Protein AF-A0A329VIH8-F1 (afdb_monomer_lite)

Foldseek 3Di:
DQLCVLVVLCVVLVHAQLRLQVQLPHDNVCRNVVSVCSNVVVDPDDPSSVVSSDVVSDQWDWDQDDPVRDIAIHGHDPVVSCVQCPPPPDDDSDDDDLVVQVVVVCVVPVVDDPPCSVCPVVVVVLLVCQLVQHDLVVNCRNSVPPDSVVSCVNNVNHDDCPVVCCCVPPCRNDPDDD

Radius of gyration: 20.54 Å; chains: 1; bounding box: 56×33×58 Å

Secondary structure (DSSP, 8-state):
-HHHHHHHHHHHTT--HHHHHHHTT--HHHHHHHHHHHHHTSSPPPHHHHHHHHHHH-SEEEE---TTS--EEEE--HHHHHHHHTT--SS-S----HHHHHHHHHHH-TTPPTTGGGTHHHHHHHHHHHHTT--HHHHHHHHT-SSHHHHHTTGGGSPP-TTHHHHSSTTTT-S---

Organism: NCBI:txid2029685

InterPro domains:
  IPR001387 Cro/C1-type, helix-turn-helix domain [PF01381] (6-58)
  IPR001387 Cro/C1-type, helix-turn-helix domain [PS50943] (6-64)
  IPR001387 Cro/C1-type, helix-turn-helix domain [SM00530] (5-64)
  IPR001387 Cro/C1-type, helix-turn-helix domain [cd00093] (4-64)
  IPR002104 Integrase, catalytic domain [PF00589] (118-158)
  IPR002104 Integrase, catalytic domain [PS51898] (1-167)
  IPR010982 Lambda repressor-like, DNA-binding domain superfamily [G3DSA:1.10.260.40] (1-96)
  IPR010982 Lambda repressor-like, DNA-binding domain superfamily [SSF47413] (2-65)
  IPR011010 DNA breaking-rejoining enzyme, catalytic core [SSF56349] (58-166)
  IPR013762 Integrase-like, catalytic domain superfamily [G3DSA:1.10.443.10] (100-160)

Structure (mmCIF, N/CA/C/O backbone):
data_AF-A0A329VIH8-F1
#
_entry.id   AF-A0A329VIH8-F1
#
loop_
_atom_site.group_PDB
_atom_site.id
_atom_site.type_symbol
_atom_site.label_atom_id
_atom_site.label_alt_id
_atom_site.label_comp_id
_atom_site.label_asym_id
_atom_site.label_entity_id
_atom_site.label_seq_id
_atom_site.pdbx_PDB_ins_code
_atom_site.Cartn_x
_atom_site.Cartn_y
_atom_site.Cartn_z
_atom_site.occupancy
_atom_site.B_iso_or_equiv
_atom_site.auth_seq_id
_atom_site.auth_comp_id
_atom_site.auth_asym_id
_atom_site.auth_atom_id
_atom_site.pdbx_PDB_model_num
ATOM 1 N N . MET A 1 1 ? -12.190 -1.560 -9.449 1.00 57.78 1 MET A N 1
ATOM 2 C CA . MET A 1 1 ? -12.630 -0.145 -9.475 1.00 57.78 1 MET A CA 1
ATOM 3 C C . MET A 1 1 ? -12.994 0.339 -8.067 1.00 57.78 1 MET A C 1
ATOM 5 O O . MET A 1 1 ? -13.348 -0.486 -7.225 1.00 57.78 1 MET A O 1
ATOM 9 N N . ILE A 1 2 ? -12.850 1.643 -7.789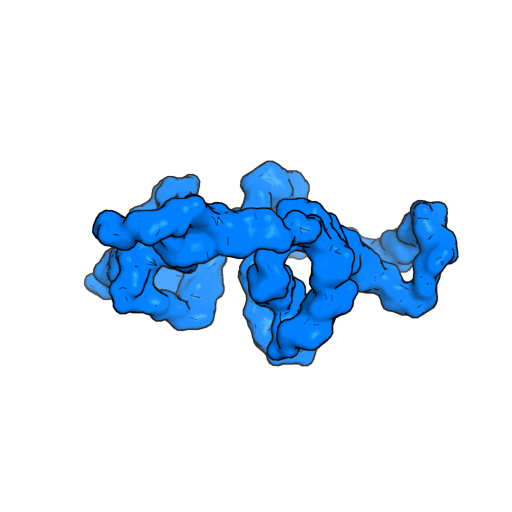 1.00 63.16 2 ILE A N 1
ATOM 10 C CA . ILE A 1 2 ? -12.979 2.245 -6.443 1.00 63.16 2 ILE A CA 1
ATOM 11 C C . ILE A 1 2 ? -14.398 2.100 -5.857 1.00 63.16 2 ILE A C 1
ATOM 13 O O . ILE A 1 2 ? -14.550 1.807 -4.674 1.00 63.16 2 ILE A O 1
ATOM 17 N N . ASN A 1 3 ? -15.416 2.177 -6.716 1.00 77.00 3 ASN A N 1
ATOM 18 C CA . ASN A 1 3 ? -16.840 2.010 -6.415 1.00 77.00 3 ASN A CA 1
ATOM 19 C C . ASN A 1 3 ? -17.168 0.611 -5.850 1.00 77.00 3 ASN A C 1
ATOM 21 O O . ASN A 1 3 ? -17.727 0.496 -4.758 1.00 77.00 3 ASN A O 1
ATOM 25 N N . LYS A 1 4 ? -16.704 -0.464 -6.511 1.00 73.75 4 LYS A N 1
ATOM 26 C CA . LYS A 1 4 ? -16.877 -1.853 -6.033 1.00 73.75 4 LYS A CA 1
ATOM 27 C C . LYS A 1 4 ? -16.225 -2.070 -4.659 1.00 73.75 4 LYS A C 1
ATOM 29 O O . LYS A 1 4 ? -16.777 -2.759 -3.805 1.00 73.75 4 LYS A O 1
ATOM 34 N N . ARG A 1 5 ? -15.059 -1.450 -4.425 1.00 74.50 5 ARG A N 1
ATOM 35 C CA . ARG A 1 5 ? -14.312 -1.550 -3.156 1.00 74.50 5 ARG A CA 1
ATOM 36 C C . ARG A 1 5 ? -14.983 -0.776 -2.020 1.00 74.50 5 ARG A C 1
ATOM 38 O O . ARG A 1 5 ? -14.977 -1.265 -0.891 1.00 74.50 5 ARG A O 1
ATOM 45 N N . LEU A 1 6 ? -15.559 0.395 -2.305 1.00 80.25 6 LEU A N 1
ATOM 46 C CA . LEU A 1 6 ? -16.306 1.194 -1.330 1.00 80.25 6 LEU A CA 1
ATOM 47 C C . LEU A 1 6 ? -17.554 0.442 -0.853 1.00 80.25 6 LEU A C 1
ATOM 49 O O . LEU A 1 6 ? -17.709 0.246 0.352 1.00 80.25 6 LEU A O 1
ATOM 53 N N . LYS A 1 7 ? -18.350 -0.084 -1.794 1.00 84.06 7 LYS A N 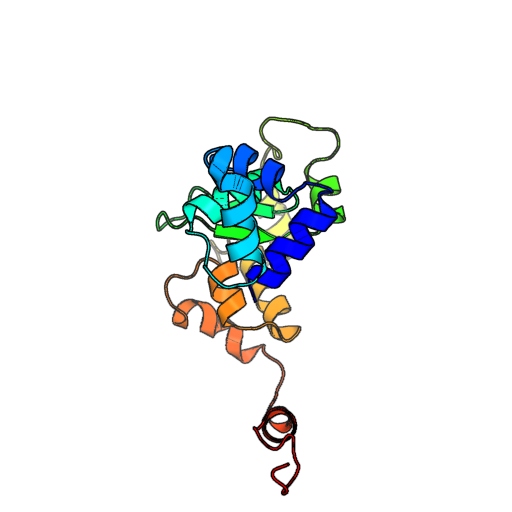1
ATOM 54 C CA . LYS A 1 7 ? -19.546 -0.886 -1.499 1.00 84.06 7 LYS A CA 1
ATOM 55 C C . LYS A 1 7 ? -19.221 -2.118 -0.661 1.00 84.06 7 LYS A C 1
ATOM 57 O O . LYS A 1 7 ? -19.836 -2.345 0.377 1.00 84.06 7 LYS A O 1
ATOM 62 N N . ALA A 1 8 ? -18.197 -2.874 -1.058 1.00 76.62 8 ALA A N 1
ATOM 63 C CA . ALA A 1 8 ? -17.757 -4.048 -0.309 1.00 76.62 8 ALA A CA 1
ATOM 64 C C . ALA A 1 8 ? -17.271 -3.701 1.110 1.00 76.62 8 ALA A C 1
ATOM 66 O O . ALA A 1 8 ? -17.528 -4.453 2.044 1.00 76.62 8 ALA A O 1
ATOM 67 N N . ALA A 1 9 ? -16.567 -2.577 1.289 1.00 74.88 9 ALA A N 1
ATOM 68 C CA . ALA A 1 9 ? -16.104 -2.136 2.605 1.00 74.88 9 ALA A CA 1
ATOM 69 C C . ALA A 1 9 ? -17.262 -1.695 3.511 1.00 74.88 9 ALA A C 1
ATOM 71 O O . ALA A 1 9 ? -17.280 -2.054 4.684 1.00 74.88 9 ALA A O 1
ATOM 72 N N . ARG A 1 10 ? -18.252 -0.979 2.964 1.00 88.19 10 ARG A N 1
ATOM 73 C CA . ARG A 1 10 ? -19.455 -0.582 3.703 1.00 88.19 10 ARG A CA 1
ATOM 74 C C . ARG A 1 10 ? -20.277 -1.783 4.161 1.00 88.19 10 ARG A C 1
ATOM 76 O O . ARG A 1 10 ? -20.663 -1.839 5.326 1.00 88.19 10 ARG A O 1
ATOM 83 N N . LEU A 1 11 ? -20.524 -2.733 3.258 1.00 84.31 11 LEU A N 1
ATOM 84 C CA . LEU A 1 11 ? -21.266 -3.951 3.582 1.00 84.31 11 LEU A CA 1
ATOM 85 C C . LEU A 1 11 ? -20.543 -4.775 4.658 1.00 84.31 11 LEU A C 1
ATOM 87 O O . LEU A 1 11 ? -21.184 -5.222 5.600 1.00 84.31 11 LEU A O 1
ATOM 91 N N . ARG A 1 12 ? -19.209 -4.890 4.590 1.00 76.62 12 ARG A N 1
ATOM 92 C CA . ARG A 1 12 ? -18.404 -5.557 5.632 1.00 76.62 12 ARG A CA 1
ATOM 93 C C . ARG A 1 12 ? -18.449 -4.855 6.988 1.00 76.62 12 ARG A C 1
ATOM 95 O O . ARG A 1 12 ? -18.470 -5.527 8.010 1.00 76.62 12 ARG A O 1
ATOM 102 N N . ALA A 1 13 ? -18.494 -3.525 7.005 1.00 74.94 13 ALA A N 1
ATOM 103 C CA . ALA A 1 13 ? -18.654 -2.756 8.239 1.00 74.94 13 ALA A CA 1
ATOM 104 C C . ALA A 1 13 ? -20.083 -2.833 8.821 1.00 74.94 13 ALA A C 1
ATOM 106 O O . ALA A 1 13 ? -20.318 -2.326 9.915 1.00 74.94 13 ALA A O 1
ATOM 107 N N . ASN A 1 14 ? -21.030 -3.453 8.103 1.00 83.19 14 ASN A N 1
ATOM 108 C CA . ASN A 1 14 ? -22.452 -3.529 8.436 1.00 83.19 14 ASN A CA 1
ATOM 109 C C . ASN A 1 14 ? -23.100 -2.143 8.656 1.00 83.19 14 ASN A C 1
ATOM 111 O O . ASN A 1 14 ? -23.864 -1.923 9.596 1.00 83.19 14 ASN A O 1
ATOM 115 N N . ILE A 1 15 ? -22.751 -1.175 7.797 1.00 87.88 15 ILE A N 1
ATOM 116 C CA . ILE A 1 15 ? -23.238 0.214 7.856 1.00 87.88 15 ILE A CA 1
ATOM 117 C C . ILE A 1 15 ? -24.120 0.507 6.627 1.00 87.88 15 ILE A C 1
ATOM 119 O O . ILE A 1 15 ? -23.839 0.061 5.512 1.00 87.88 15 ILE A O 1
ATOM 123 N N . THR A 1 16 ? -25.204 1.265 6.798 1.00 92.81 16 THR A N 1
ATOM 124 C CA . THR A 1 16 ? -26.056 1.707 5.679 1.00 92.81 16 THR A CA 1
ATOM 125 C C . THR A 1 16 ? -25.377 2.818 4.867 1.00 92.81 16 THR A C 1
ATOM 127 O O . THR A 1 16 ? -24.453 3.474 5.344 1.00 92.81 16 THR A O 1
ATOM 130 N N . GLN A 1 17 ? -25.794 3.034 3.614 1.00 93.50 17 GLN A N 1
ATOM 131 C CA . GLN A 1 17 ? -25.241 4.119 2.782 1.00 93.50 17 GLN A CA 1
ATOM 132 C C . GLN A 1 17 ? -25.426 5.485 3.453 1.00 93.50 17 GLN A C 1
ATOM 134 O O . GLN A 1 17 ? -24.502 6.288 3.507 1.00 93.50 17 GLN A O 1
ATOM 139 N N . GLU A 1 18 ? -26.604 5.694 4.030 1.00 93.50 18 GLU A N 1
ATOM 140 C CA . GLU A 1 18 ? -26.968 6.878 4.800 1.00 93.50 18 GLU A CA 1
ATOM 141 C C . GLU A 1 18 ? -26.060 7.077 6.016 1.00 93.50 18 GLU A C 1
ATOM 143 O O . GLU A 1 18 ? -25.400 8.105 6.132 1.00 93.50 18 GLU A O 1
ATOM 148 N N . LYS A 1 19 ? -25.913 6.049 6.860 1.00 89.69 19 LYS A N 1
ATOM 149 C CA . LYS A 1 19 ? -25.079 6.118 8.065 1.00 89.69 19 LYS A CA 1
ATOM 150 C C . LYS A 1 19 ? -23.599 6.333 7.739 1.00 89.69 19 LYS A C 1
ATOM 152 O O . LYS A 1 19 ? -22.911 7.019 8.488 1.00 89.69 19 LYS A O 1
ATOM 157 N N . LEU A 1 20 ? -23.108 5.789 6.621 1.00 89.69 20 LEU A N 1
ATOM 158 C CA . LEU A 1 20 ? -21.757 6.068 6.126 1.00 89.69 20 LEU A CA 1
ATOM 159 C C . LEU A 1 20 ? -21.610 7.528 5.676 1.00 89.69 20 LEU A C 1
ATOM 161 O O . LEU A 1 20 ? -20.600 8.151 5.991 1.00 89.69 20 LEU A O 1
ATOM 165 N N . GLY A 1 21 ? -22.595 8.059 4.947 1.00 91.44 21 GLY A N 1
ATOM 166 C CA . GLY A 1 21 ? -22.595 9.441 4.470 1.00 91.44 21 GLY A CA 1
ATOM 167 C C . GLY A 1 21 ? -22.630 10.448 5.617 1.00 91.44 21 GLY A C 1
ATOM 168 O O . GLY A 1 21 ? -21.756 11.310 5.683 1.00 91.44 21 GLY A O 1
ATOM 169 N N . ILE A 1 22 ? -23.555 10.271 6.563 1.00 89.31 22 ILE A N 1
ATOM 170 C CA . ILE A 1 22 ? -23.690 11.124 7.754 1.00 89.31 22 ILE A CA 1
ATOM 171 C C . ILE A 1 22 ? -22.399 11.094 8.577 1.00 89.31 22 ILE A C 1
ATOM 173 O O . ILE A 1 22 ? -21.824 12.133 8.892 1.00 89.31 22 ILE A O 1
ATOM 177 N N . ALA A 1 23 ? -21.871 9.898 8.863 1.00 83.81 23 ALA A N 1
ATOM 178 C CA . ALA A 1 23 ? -20.641 9.752 9.643 1.00 83.81 23 ALA A CA 1
ATOM 179 C C . ALA A 1 23 ? -19.392 10.307 8.930 1.00 83.81 23 ALA A C 1
ATOM 181 O O . ALA A 1 23 ? -18.367 10.539 9.571 1.00 83.81 23 ALA A O 1
ATOM 182 N N . ALA A 1 24 ? -19.463 10.512 7.614 1.00 85.88 24 ALA A N 1
ATOM 183 C CA . ALA A 1 24 ? -18.412 11.121 6.811 1.00 85.88 24 ALA A CA 1
ATOM 184 C C . ALA A 1 24 ? -18.603 12.632 6.584 1.00 85.88 24 ALA A C 1
ATOM 186 O O . ALA A 1 24 ? -17.822 13.223 5.840 1.00 85.88 24 ALA A O 1
ATOM 187 N N . GLY A 1 25 ? -19.599 13.255 7.224 1.00 84.81 25 GLY A N 1
ATOM 188 C CA . GLY A 1 25 ? -19.852 14.696 7.147 1.00 84.81 25 GLY A CA 1
ATOM 189 C C . GLY A 1 25 ? -20.663 15.135 5.926 1.00 84.81 25 GLY A C 1
ATOM 190 O O . GLY A 1 25 ? -20.634 16.309 5.569 1.00 84.81 25 GLY A O 1
ATOM 191 N N . ILE A 1 26 ? -21.363 14.211 5.263 1.00 90.69 26 ILE A N 1
ATOM 192 C CA . ILE A 1 26 ? -22.335 14.553 4.220 1.00 90.69 26 ILE A CA 1
ATOM 193 C C . ILE A 1 26 ? -23.657 14.930 4.893 1.00 90.69 26 ILE A C 1
ATOM 195 O O . ILE A 1 26 ? -24.085 14.248 5.823 1.00 90.69 26 ILE A O 1
ATOM 199 N N . ASP A 1 27 ? -24.307 15.983 4.390 1.00 90.94 27 ASP A N 1
ATOM 200 C CA . ASP A 1 27 ? -25.637 16.401 4.837 1.00 90.94 27 ASP A CA 1
ATOM 201 C C . ASP A 1 27 ? -26.629 15.230 4.822 1.00 90.94 27 ASP A C 1
ATOM 203 O O . ASP A 1 27 ? -26.714 14.493 3.833 1.00 90.94 27 ASP A O 1
ATOM 207 N N . GLU A 1 28 ? -27.382 15.080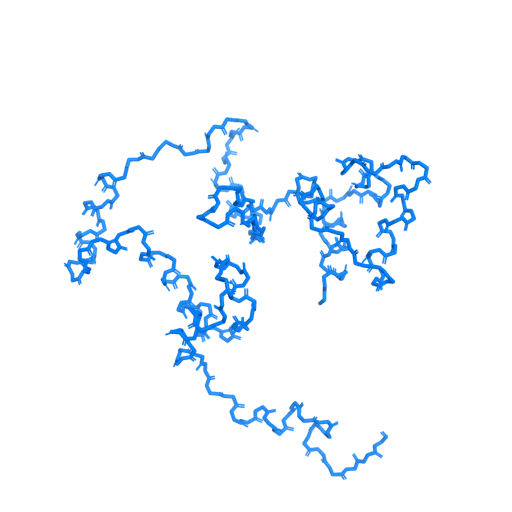 5.911 1.00 90.69 28 GLU A N 1
ATOM 208 C CA . GLU A 1 28 ? -28.257 13.937 6.183 1.00 90.69 28 GLU A CA 1
ATOM 209 C C . GLU A 1 28 ? -29.250 13.672 5.047 1.00 90.69 28 GLU A C 1
ATOM 211 O O . GLU A 1 28 ? -29.376 12.534 4.589 1.00 90.69 28 GLU A O 1
ATOM 216 N N . LYS A 1 29 ? -29.851 14.729 4.485 1.00 91.19 29 LYS A N 1
ATOM 217 C CA . LYS A 1 29 ? -30.842 14.611 3.404 1.00 91.19 29 LYS A CA 1
ATOM 218 C C . LYS A 1 29 ? -30.227 14.098 2.101 1.00 91.19 29 LYS A C 1
ATOM 220 O O . LYS A 1 29 ? -30.919 13.507 1.274 1.00 91.19 29 LYS A O 1
ATOM 225 N N . SER A 1 30 ? -28.922 14.302 1.907 1.00 92.00 30 SER A N 1
ATOM 226 C CA . SER A 1 30 ? -28.192 13.915 0.690 1.00 92.00 30 SER A CA 1
ATOM 227 C C . SER A 1 30 ? -27.290 12.683 0.861 1.00 92.00 30 SER A C 1
ATOM 229 O O . SER A 1 30 ? -26.831 12.106 -0.132 1.00 92.00 30 SER A O 1
ATOM 231 N N . ALA A 1 31 ? -27.049 12.250 2.103 1.00 92.06 31 ALA A N 1
ATOM 232 C CA . ALA A 1 31 ? -26.061 11.241 2.475 1.00 92.06 31 ALA A CA 1
ATOM 233 C C . ALA A 1 31 ? -26.248 9.915 1.728 1.00 92.06 31 ALA A C 1
ATOM 235 O O . ALA A 1 31 ? -25.315 9.413 1.094 1.00 92.06 31 ALA A O 1
ATOM 236 N N . ARG A 1 32 ? -27.469 9.368 1.739 1.00 95.00 32 ARG A N 1
ATOM 237 C CA . ARG A 1 32 ? -27.787 8.101 1.064 1.00 95.00 32 ARG A CA 1
ATOM 238 C C . ARG A 1 32 ? -27.560 8.179 -0.449 1.00 95.00 32 ARG A C 1
ATOM 240 O O . ARG A 1 32 ? -26.907 7.302 -1.018 1.00 95.00 32 ARG A O 1
ATOM 247 N N . ALA A 1 33 ? -28.088 9.223 -1.089 1.00 94.69 33 ALA A N 1
ATOM 248 C CA . ALA A 1 33 ? -28.045 9.390 -2.540 1.00 94.69 33 ALA A CA 1
ATOM 249 C C . ALA A 1 33 ? -26.605 9.545 -3.050 1.00 94.69 33 ALA A C 1
ATOM 251 O O . ALA A 1 33 ? -26.197 8.836 -3.972 1.00 94.69 33 ALA A O 1
ATOM 252 N N . ARG A 1 34 ? -25.805 10.399 -2.396 1.00 93.69 34 ARG A N 1
ATOM 253 C CA . ARG A 1 34 ? -24.395 10.611 -2.758 1.00 93.69 34 ARG A CA 1
ATOM 254 C C . ARG A 1 34 ? -23.573 9.334 -2.619 1.00 93.69 34 ARG A C 1
ATOM 256 O O . ARG A 1 34 ? -22.858 8.964 -3.546 1.00 93.69 34 ARG A O 1
ATOM 263 N N . VAL A 1 35 ? -23.712 8.611 -1.504 1.00 91.06 35 VAL A N 1
ATOM 264 C CA . VAL A 1 35 ? -22.998 7.338 -1.304 1.00 91.06 35 VAL A CA 1
ATOM 265 C C . VAL A 1 35 ? -23.419 6.293 -2.342 1.00 91.06 35 VAL A C 1
ATOM 267 O O . VAL A 1 35 ? -22.564 5.583 -2.867 1.00 91.06 35 VAL A O 1
ATOM 270 N N . SER A 1 36 ? -24.701 6.233 -2.716 1.00 95.19 36 SER A N 1
ATOM 271 C CA . SER A 1 36 ? -25.170 5.337 -3.780 1.00 95.19 36 SER A CA 1
ATOM 272 C C . SER A 1 36 ? -24.552 5.665 -5.145 1.00 95.19 36 SER A C 1
ATOM 274 O O . SER A 1 36 ? -24.116 4.759 -5.854 1.00 95.19 36 SER A O 1
ATOM 276 N N . GLN A 1 37 ? -24.465 6.947 -5.510 1.00 92.94 37 GLN A N 1
ATOM 277 C CA . GLN A 1 37 ? -23.821 7.383 -6.756 1.00 92.94 37 GLN A CA 1
ATOM 278 C C . GLN A 1 37 ? -22.332 7.006 -6.790 1.00 92.94 37 GLN A C 1
ATOM 280 O O . GLN A 1 37 ? -21.825 6.589 -7.833 1.00 92.94 37 GLN A O 1
ATOM 285 N N . TYR A 1 38 ? -21.646 7.079 -5.644 1.00 91.12 38 TYR A N 1
ATOM 286 C CA . TYR A 1 38 ? -20.257 6.637 -5.507 1.00 91.12 38 TYR A CA 1
ATOM 287 C C . TYR A 1 38 ? -20.094 5.116 -5.619 1.00 91.12 38 TYR A C 1
ATOM 289 O O . TYR A 1 38 ? -19.151 4.637 -6.247 1.00 91.12 38 TYR A O 1
ATOM 297 N N . GLU A 1 39 ? -21.002 4.335 -5.029 1.00 89.62 39 GLU A N 1
ATOM 298 C CA . GLU A 1 39 ? -20.962 2.866 -5.071 1.00 89.62 39 GLU A CA 1
ATOM 299 C C . GLU A 1 39 ? -21.313 2.287 -6.445 1.00 89.62 39 GLU A C 1
ATOM 301 O O . GLU A 1 39 ? -20.777 1.242 -6.821 1.00 89.62 39 GLU A O 1
ATOM 306 N N . ASN A 1 40 ? -22.168 2.973 -7.203 1.00 90.00 40 ASN A N 1
ATOM 307 C CA . ASN A 1 40 ? -22.535 2.581 -8.564 1.00 90.00 40 ASN A CA 1
ATOM 308 C C . ASN A 1 40 ? -21.530 3.095 -9.607 1.00 90.00 40 ASN A C 1
ATOM 310 O O . ASN A 1 40 ? -21.450 2.547 -10.700 1.00 90.00 40 ASN A O 1
ATOM 314 N N . GLY A 1 41 ? -20.689 4.070 -9.247 1.00 82.62 41 GLY A N 1
ATOM 315 C CA . GLY A 1 41 ? -19.671 4.638 -10.134 1.00 82.62 41 GLY A CA 1
ATOM 316 C C . GLY A 1 41 ? -20.181 5.765 -11.032 1.00 82.62 41 GLY A C 1
ATOM 317 O O . GLY A 1 41 ? -19.447 6.191 -11.914 1.00 82.62 41 GLY A O 1
ATOM 318 N N . THR A 1 42 ? -21.396 6.266 -10.789 1.00 88.19 42 THR A N 1
ATOM 319 C CA . THR A 1 42 ? -21.947 7.461 -11.449 1.00 88.19 42 THR A CA 1
ATOM 320 C C . THR A 1 42 ? -21.106 8.699 -11.138 1.00 88.19 42 THR A C 1
ATOM 322 O O . THR A 1 42 ? -20.906 9.544 -11.999 1.00 88.19 42 THR A O 1
ATOM 325 N N . HIS A 1 43 ? -20.592 8.790 -9.908 1.00 84.19 43 HIS A N 1
ATOM 326 C CA . HIS A 1 43 ? -19.700 9.859 -9.466 1.00 84.19 43 HIS A CA 1
ATOM 327 C C . HIS A 1 43 ? -18.502 9.273 -8.721 1.00 84.19 43 HIS A C 1
ATOM 329 O O . HIS A 1 43 ? -18.589 8.194 -8.129 1.00 84.19 43 HIS A O 1
ATOM 335 N N . GLN A 1 44 ? -17.389 10.006 -8.694 1.00 79.75 44 GLN A N 1
ATOM 336 C CA . GLN A 1 44 ? -16.244 9.664 -7.853 1.00 79.75 44 GLN A CA 1
ATOM 337 C C . GLN A 1 44 ? -16.230 10.544 -6.596 1.00 79.75 44 GLN A C 1
ATOM 339 O O . GLN A 1 44 ? -16.425 11.756 -6.703 1.00 79.75 44 GLN A O 1
ATOM 344 N N . PRO A 1 45 ? -16.018 9.967 -5.397 1.00 81.31 45 PRO A N 1
ATOM 345 C CA . PRO A 1 45 ? -15.840 10.769 -4.194 1.00 81.31 45 PRO A CA 1
ATOM 346 C C . PRO A 1 45 ? -14.590 11.635 -4.322 1.00 81.31 45 PRO A C 1
ATOM 348 O O . PRO A 1 45 ? -13.561 11.163 -4.812 1.00 81.31 45 PRO A O 1
ATOM 351 N N . THR A 1 46 ? -14.651 12.863 -3.804 1.00 79.88 46 THR A N 1
ATOM 352 C CA . THR A 1 46 ? -13.444 13.677 -3.635 1.00 79.88 46 THR A CA 1
ATOM 353 C C . THR A 1 46 ? -12.480 12.998 -2.668 1.00 79.88 46 THR A C 1
ATOM 355 O O . THR A 1 46 ? -12.854 12.127 -1.872 1.00 79.88 46 THR A O 1
ATOM 358 N N . PHE A 1 47 ? -11.224 13.424 -2.712 1.00 67.38 47 PHE A N 1
ATOM 359 C CA . PHE A 1 47 ? -10.192 12.920 -1.822 1.00 67.38 47 PHE A CA 1
ATOM 360 C C . PHE A 1 47 ? -10.568 13.066 -0.335 1.00 67.38 47 PHE A C 1
ATOM 362 O O . PHE A 1 47 ? -10.470 12.101 0.423 1.00 67.38 47 PHE A O 1
ATOM 369 N N . GLU A 1 48 ? -11.094 14.224 0.069 1.00 73.88 48 GLU A N 1
ATOM 370 C CA . GLU A 1 48 ? -11.535 14.477 1.450 1.00 73.88 48 GLU A CA 1
ATOM 371 C C . GLU A 1 48 ? -12.684 13.551 1.858 1.00 73.88 48 GLU A C 1
ATOM 373 O O . GLU A 1 48 ? -12.645 12.941 2.929 1.00 73.88 48 GLU A O 1
ATOM 378 N N . THR A 1 49 ? -13.666 13.371 0.968 1.00 80.00 49 THR A N 1
ATOM 379 C CA . THR A 1 49 ? -14.796 12.454 1.180 1.00 80.00 49 THR A CA 1
ATOM 380 C C . THR A 1 49 ? -14.298 11.016 1.360 1.00 80.00 49 THR A C 1
ATOM 382 O O . THR A 1 49 ? -14.772 10.279 2.226 1.00 80.00 49 THR A O 1
ATOM 385 N N . MET A 1 50 ? -13.284 10.609 0.590 1.00 79.25 50 MET A N 1
ATOM 386 C CA . MET A 1 50 ? -12.675 9.284 0.704 1.00 79.25 50 MET A CA 1
ATOM 387 C C . MET A 1 50 ? -11.922 9.102 2.031 1.00 79.25 50 MET A C 1
ATOM 389 O O . MET A 1 50 ? -12.015 8.038 2.654 1.00 79.25 50 MET A O 1
ATOM 393 N N . CYS A 1 51 ? -11.213 10.135 2.497 1.00 68.50 51 CYS A N 1
ATOM 394 C CA . CYS A 1 51 ? -10.590 10.161 3.820 1.00 68.50 51 CYS A CA 1
ATOM 395 C C . CYS A 1 51 ? -11.635 10.043 4.938 1.00 68.50 51 CYS A C 1
ATOM 397 O O . CYS A 1 51 ? -11.434 9.274 5.882 1.00 68.50 51 CYS A O 1
ATOM 399 N N . ALA A 1 52 ? -12.767 10.738 4.820 1.00 78.06 52 ALA A N 1
ATOM 400 C CA . ALA A 1 52 ? -13.859 10.658 5.782 1.00 78.06 52 ALA A CA 1
ATOM 401 C C . ALA A 1 52 ? -14.486 9.252 5.815 1.00 78.06 52 ALA A C 1
ATOM 403 O O . ALA A 1 52 ? -14.539 8.634 6.879 1.00 78.06 52 ALA A O 1
ATOM 404 N N . PHE A 1 53 ? -14.819 8.664 4.658 1.00 80.69 53 PHE A N 1
ATOM 405 C CA . PHE A 1 53 ? -15.292 7.274 4.586 1.00 80.69 53 PHE A CA 1
ATOM 406 C C . PHE A 1 53 ? -14.288 6.279 5.166 1.00 80.69 53 PHE A C 1
ATOM 408 O O . PHE A 1 53 ? -14.675 5.315 5.822 1.00 80.69 53 PHE A O 1
ATOM 415 N N . SER A 1 54 ? -12.990 6.499 4.957 1.00 72.94 54 SER A N 1
ATOM 416 C CA . SER A 1 54 ? -11.951 5.638 5.522 1.00 72.94 54 SER A CA 1
ATOM 417 C C . SER A 1 54 ? -11.939 5.637 7.048 1.00 72.94 54 SER A C 1
ATOM 419 O O . SER A 1 54 ? -11.707 4.585 7.640 1.00 72.94 54 SER A O 1
ATOM 421 N N . LYS A 1 55 ? -12.184 6.785 7.690 1.00 70.12 55 LYS A N 1
ATOM 422 C CA . LYS A 1 55 ? -12.279 6.869 9.155 1.00 70.12 55 LYS A CA 1
ATOM 423 C C . LYS A 1 55 ? -13.487 6.088 9.679 1.00 70.12 55 LYS A C 1
ATOM 425 O O . LYS A 1 55 ? -13.387 5.431 10.712 1.00 70.12 55 LYS A O 1
ATOM 430 N N . VAL A 1 56 ? -14.602 6.130 8.949 1.00 74.94 56 VAL A N 1
ATOM 431 C CA . VAL A 1 56 ? -15.857 5.463 9.328 1.00 74.94 56 VAL A CA 1
ATOM 432 C C . VAL A 1 56 ? -15.780 3.948 9.145 1.00 74.94 56 VAL A C 1
ATOM 434 O O . VAL A 1 56 ? -16.223 3.198 10.012 1.00 74.94 56 VAL A O 1
ATOM 437 N N . LEU A 1 57 ? -15.213 3.487 8.029 1.00 72.25 57 LEU A N 1
ATOM 438 C CA . LEU A 1 57 ? -15.296 2.083 7.618 1.00 72.25 57 LEU A CA 1
ATOM 439 C C . LEU A 1 57 ? -14.335 1.138 8.351 1.00 72.25 57 LEU A C 1
ATOM 441 O O . LEU A 1 57 ? -14.585 -0.062 8.316 1.00 72.25 57 LEU A O 1
ATOM 445 N N . LYS A 1 58 ? -13.304 1.664 9.037 1.00 65.75 58 LYS A N 1
ATOM 446 C CA . LYS A 1 58 ? -12.256 0.902 9.762 1.00 65.75 58 LYS A CA 1
ATOM 447 C C . LYS A 1 58 ? -11.537 -0.136 8.853 1.00 65.75 58 LYS A C 1
ATOM 449 O O . LYS A 1 58 ? -11.934 -0.357 7.711 1.00 65.75 58 LYS A O 1
ATOM 454 N N . GLY A 1 59 ? -10.366 -0.648 9.244 1.00 62.03 59 GLY A N 1
ATOM 455 C CA . GLY A 1 59 ? -9.542 -1.515 8.367 1.00 62.03 59 GLY A CA 1
ATOM 456 C C . GLY A 1 59 ? -8.664 -0.790 7.333 1.00 62.03 59 GLY A C 1
ATOM 457 O O . GLY A 1 59 ? -8.293 -1.342 6.291 1.00 62.03 59 GLY A O 1
ATOM 458 N N . ARG A 1 60 ? -8.326 0.481 7.579 1.00 69.81 60 ARG A N 1
ATOM 459 C CA . ARG A 1 60 ? -7.409 1.260 6.732 1.00 69.81 60 ARG A CA 1
ATOM 460 C C . ARG A 1 60 ? -6.480 2.109 7.590 1.00 69.81 60 ARG A C 1
ATOM 462 O O . ARG A 1 60 ? -6.921 2.727 8.555 1.00 69.81 60 ARG A O 1
ATOM 469 N N . VAL A 1 61 ? -5.211 2.181 7.199 1.00 76.94 61 VAL A N 1
ATOM 470 C CA . VAL A 1 61 ? -4.229 3.097 7.787 1.00 76.94 61 VAL A CA 1
ATOM 471 C C . VAL A 1 61 ? -4.183 4.360 6.939 1.00 76.94 61 VAL A C 1
ATOM 473 O O . VAL A 1 61 ? -4.002 4.291 5.722 1.00 76.94 61 VAL A O 1
ATOM 476 N N . ILE A 1 62 ? -4.350 5.513 7.584 1.00 72.69 62 ILE A N 1
ATOM 477 C CA . ILE A 1 62 ? -4.232 6.822 6.942 1.00 72.69 62 ILE A CA 1
ATOM 478 C C . ILE A 1 62 ? -2.873 7.412 7.313 1.00 72.69 62 ILE A C 1
ATOM 480 O O . ILE A 1 62 ? -2.576 7.621 8.488 1.00 72.69 62 ILE A O 1
ATOM 484 N N . PHE A 1 63 ? -2.057 7.705 6.307 1.00 78.00 63 PHE A N 1
ATOM 485 C CA . PHE A 1 63 ? -0.802 8.429 6.476 1.00 78.00 63 PHE A CA 1
ATOM 486 C C . PHE A 1 63 ? -1.071 9.920 6.260 1.00 78.00 63 PHE A C 1
ATOM 488 O O . PHE A 1 63 ? -1.285 10.341 5.125 1.00 78.00 63 PHE A O 1
ATOM 495 N N . LEU A 1 64 ? -1.101 10.688 7.354 1.00 60.69 64 LEU A N 1
ATOM 496 C CA . LEU A 1 64 ? -1.487 12.107 7.358 1.00 60.69 64 LEU A CA 1
ATOM 497 C C . LEU A 1 64 ? -0.312 13.049 7.054 1.00 60.69 64 LEU A C 1
ATOM 499 O O . LEU A 1 64 ? -0.454 13.952 6.240 1.00 60.69 64 LEU A O 1
ATOM 503 N N . ASN A 1 65 ? 0.854 12.804 7.659 1.00 62.44 65 ASN A N 1
ATOM 504 C CA . ASN A 1 65 ? 2.039 13.653 7.505 1.00 62.44 65 ASN A CA 1
ATOM 505 C C . ASN A 1 65 ? 3.033 12.987 6.554 1.00 62.44 65 ASN A C 1
ATOM 507 O O . ASN A 1 65 ? 3.871 12.185 6.970 1.00 62.44 65 ASN A O 1
ATOM 511 N N . THR A 1 66 ? 2.917 13.285 5.263 1.00 64.44 66 THR A N 1
ATOM 512 C CA . THR A 1 66 ? 3.904 12.866 4.261 1.00 64.44 66 THR A CA 1
ATOM 513 C C . THR A 1 66 ? 4.782 14.049 3.873 1.00 64.44 66 THR A C 1
ATOM 515 O O . THR A 1 66 ? 4.368 15.199 3.997 1.00 64.44 66 THR A O 1
ATOM 518 N N . LYS A 1 67 ? 6.000 13.772 3.385 1.00 62.19 67 LYS A N 1
ATOM 519 C CA . LYS A 1 67 ? 6.971 14.806 2.980 1.00 62.19 67 LYS A CA 1
ATOM 520 C C . LYS A 1 67 ? 6.407 15.816 1.968 1.00 62.19 67 LYS A C 1
ATOM 522 O O . LYS A 1 67 ? 6.891 16.935 1.914 1.00 62.19 67 LYS A O 1
ATOM 527 N N . ASN A 1 68 ? 5.373 15.430 1.219 1.00 59.03 68 ASN A N 1
ATOM 528 C CA . ASN A 1 68 ? 4.773 16.237 0.158 1.00 59.03 68 ASN A CA 1
ATOM 529 C C . ASN A 1 68 ? 3.348 16.709 0.510 1.00 59.03 68 ASN A C 1
ATOM 531 O O . ASN A 1 68 ? 2.609 17.112 -0.381 1.00 59.03 68 ASN A O 1
ATOM 535 N N . GLY A 1 69 ? 2.902 16.564 1.765 1.00 59.34 69 GLY A N 1
ATOM 536 C CA . GLY A 1 69 ? 1.550 16.937 2.214 1.00 59.34 69 GLY A CA 1
ATOM 537 C C . GLY A 1 69 ? 0.410 16.038 1.706 1.00 59.34 69 GLY A C 1
ATOM 538 O O . GLY A 1 69 ? -0.678 16.037 2.276 1.00 59.34 69 GLY A O 1
ATOM 539 N N . ALA A 1 70 ? 0.652 15.220 0.679 1.00 66.44 70 ALA A N 1
ATOM 540 C CA . ALA A 1 70 ? -0.327 14.285 0.141 1.00 66.44 70 ALA A CA 1
ATOM 541 C C . ALA A 1 70 ? -0.641 13.175 1.156 1.00 66.44 70 ALA A C 1
ATOM 543 O O . ALA A 1 70 ? 0.223 12.355 1.489 1.00 66.44 70 ALA A O 1
ATOM 544 N N . GLN A 1 71 ? -1.881 13.122 1.638 1.00 72.12 71 GLN A N 1
ATOM 545 C CA . GLN A 1 71 ? -2.320 12.016 2.484 1.00 72.12 71 GLN A CA 1
ATOM 546 C C . GLN A 1 71 ? -2.517 10.762 1.622 1.00 72.12 71 GLN A C 1
ATOM 548 O O . GLN A 1 71 ? -2.774 10.836 0.419 1.00 72.12 71 GLN A O 1
ATOM 553 N N . ARG A 1 72 ? -2.398 9.579 2.221 1.00 75.56 72 ARG A N 1
ATOM 554 C CA . ARG A 1 72 ? -2.744 8.335 1.521 1.00 75.56 72 ARG A CA 1
ATOM 555 C C . ARG A 1 72 ? -3.361 7.322 2.458 1.00 75.56 72 ARG A C 1
ATOM 557 O O . ARG A 1 72 ? -3.085 7.313 3.658 1.00 75.56 72 ARG A O 1
ATOM 564 N N . ILE A 1 73 ? -4.177 6.457 1.877 1.00 77.56 73 ILE A N 1
ATOM 565 C CA . ILE A 1 73 ? -4.959 5.462 2.594 1.00 77.56 73 ILE A CA 1
ATOM 566 C C . ILE A 1 73 ? -4.533 4.090 2.095 1.00 77.56 73 ILE A C 1
ATOM 568 O O . ILE A 1 73 ? -4.690 3.781 0.914 1.00 77.56 73 ILE A O 1
ATOM 572 N N . VAL A 1 74 ? -4.014 3.264 2.998 1.00 85.50 74 VAL A N 1
ATOM 573 C CA . VAL A 1 74 ? -3.598 1.897 2.684 1.00 85.50 74 VAL A CA 1
ATOM 574 C C . VAL A 1 74 ? -4.524 0.928 3.418 1.00 85.50 74 VAL A C 1
ATOM 576 O O . VAL A 1 74 ? -4.622 0.990 4.646 1.00 85.50 74 VAL A O 1
ATOM 579 N N . PRO A 1 75 ? -5.255 0.062 2.694 1.00 83.50 75 PRO A N 1
ATOM 580 C CA . PRO A 1 75 ? -6.085 -0.954 3.324 1.00 83.50 75 PRO A CA 1
ATOM 581 C C . PRO A 1 75 ? -5.208 -1.989 4.030 1.00 83.50 75 PRO A C 1
ATOM 583 O O . PRO A 1 75 ? -4.157 -2.369 3.516 1.00 83.50 75 PRO A O 1
ATOM 586 N N . ILE A 1 76 ? -5.668 -2.456 5.185 1.00 85.00 76 ILE A N 1
ATOM 587 C CA . ILE A 1 76 ? -5.034 -3.536 5.944 1.00 85.00 76 ILE A CA 1
ATOM 588 C C . ILE A 1 76 ? -6.045 -4.655 6.187 1.00 85.00 76 ILE A C 1
ATOM 590 O O . ILE A 1 76 ? -7.251 -4.442 6.078 1.00 85.00 76 ILE A O 1
ATOM 594 N N . SER A 1 77 ? -5.555 -5.862 6.465 1.00 85.25 77 SER A N 1
ATOM 595 C CA . SER A 1 77 ? -6.427 -6.979 6.825 1.00 85.25 77 SER A CA 1
ATOM 596 C C . SER A 1 77 ? -6.977 -6.800 8.240 1.00 85.25 77 SER A C 1
ATOM 598 O O . SER A 1 77 ? -6.310 -6.240 9.111 1.00 85.25 77 SER A O 1
ATOM 600 N N . ASP A 1 78 ? -8.160 -7.353 8.493 1.00 79.31 78 ASP A N 1
ATOM 601 C CA . ASP A 1 78 ? -8.790 -7.311 9.817 1.00 79.31 78 ASP A CA 1
ATOM 602 C C . ASP A 1 78 ? -7.931 -8.011 10.879 1.00 79.31 78 ASP A C 1
ATOM 604 O O . ASP A 1 78 ? -7.904 -7.604 12.039 1.00 79.31 78 ASP A O 1
ATOM 608 N N . LYS A 1 79 ? -7.201 -9.066 10.486 1.00 87.06 79 LYS A N 1
ATOM 609 C CA . LYS A 1 79 ? -6.255 -9.760 11.368 1.00 87.06 79 LYS A CA 1
ATOM 610 C C . LYS A 1 79 ? -5.143 -8.809 11.814 1.00 87.06 79 LYS A C 1
ATOM 612 O O . LYS A 1 79 ? -4.907 -8.688 13.012 1.00 87.06 79 LYS A O 1
ATOM 617 N N . LEU A 1 80 ? -4.530 -8.097 10.865 1.00 87.94 80 LEU A N 1
ATOM 618 C CA . LEU A 1 80 ? -3.475 -7.128 11.154 1.00 87.94 80 LEU A CA 1
ATOM 619 C C . LEU A 1 80 ? -4.002 -5.946 11.976 1.00 87.94 80 LEU A C 1
ATOM 621 O O . LEU A 1 80 ? -3.343 -5.504 12.911 1.00 87.94 80 LEU A O 1
ATOM 625 N N . GLU A 1 81 ? -5.202 -5.448 11.668 1.00 83.81 81 GLU A N 1
ATOM 626 C CA . GLU A 1 81 ? -5.833 -4.382 12.453 1.00 83.81 81 GLU A CA 1
ATOM 627 C C . GLU A 1 81 ? -6.038 -4.810 13.912 1.00 83.81 81 GLU A C 1
ATOM 629 O O . GLU A 1 81 ? -5.694 -4.059 14.827 1.00 83.81 81 GLU A O 1
ATOM 634 N N . LYS A 1 82 ? -6.555 -6.024 14.139 1.00 84.31 82 LYS A N 1
ATOM 635 C CA . LYS A 1 82 ? -6.742 -6.587 15.484 1.00 84.31 82 LYS A CA 1
ATOM 636 C C . LYS A 1 82 ? -5.415 -6.757 16.220 1.00 84.31 82 LYS A C 1
ATOM 638 O O . LYS A 1 82 ? -5.341 -6.417 17.397 1.00 84.31 82 LYS A O 1
ATOM 643 N N . GLU A 1 83 ? -4.385 -7.242 15.535 1.00 88.19 83 GLU A N 1
ATOM 644 C CA . GLU A 1 83 ? -3.052 -7.456 16.104 1.00 88.19 83 GLU A CA 1
ATOM 645 C C . GLU A 1 83 ? -2.383 -6.136 16.509 1.00 88.19 83 GLU A C 1
ATOM 647 O O . GLU A 1 83 ? -1.945 -5.988 17.647 1.00 88.19 83 GLU A O 1
ATOM 652 N N . ILE A 1 84 ? -2.402 -5.132 15.627 1.00 86.19 84 ILE A N 1
ATOM 653 C CA . ILE A 1 84 ? -1.836 -3.803 15.898 1.00 86.19 84 ILE A CA 1
ATOM 654 C C . ILE A 1 84 ? -2.594 -3.085 17.020 1.00 86.19 84 ILE A C 1
ATOM 656 O O . ILE A 1 84 ? -1.993 -2.425 17.870 1.00 86.19 84 ILE A O 1
ATOM 660 N N . ARG A 1 85 ? -3.929 -3.155 17.009 1.00 81.06 85 ARG A N 1
ATOM 661 C CA . ARG A 1 85 ? -4.765 -2.431 17.971 1.00 81.06 85 ARG A CA 1
ATOM 662 C C . ARG A 1 85 ? -4.780 -3.112 19.340 1.00 81.06 85 ARG A C 1
ATOM 664 O O . ARG A 1 85 ? -4.890 -2.431 20.363 1.00 81.06 85 ARG A O 1
ATOM 671 N N . GLY A 1 86 ? -4.671 -4.441 19.377 1.00 78.44 86 GLY A N 1
ATOM 672 C CA . GLY A 1 86 ? -4.804 -5.237 20.592 1.00 78.44 86 GLY A CA 1
ATOM 673 C C . GLY A 1 86 ? -6.076 -4.865 21.365 1.00 78.44 86 GLY A C 1
ATOM 674 O O . GLY A 1 86 ? -7.162 -4.749 20.796 1.00 78.44 86 GLY A O 1
ATOM 675 N N . LYS A 1 87 ? -5.939 -4.607 22.673 1.00 70.50 87 LYS A N 1
ATOM 676 C CA . LYS A 1 87 ? -7.039 -4.114 23.529 1.00 70.50 87 LYS A CA 1
ATOM 677 C C . LYS A 1 87 ? -7.206 -2.585 23.509 1.00 70.50 87 LYS A C 1
ATOM 679 O O . LYS A 1 87 ? -8.180 -2.073 24.062 1.00 70.50 87 LYS A O 1
ATOM 684 N N . LYS A 1 88 ? -6.276 -1.833 22.907 1.00 64.19 88 LYS A N 1
ATOM 685 C CA . LYS A 1 88 ? -6.271 -0.364 22.977 1.00 64.19 88 LYS A CA 1
ATOM 686 C C . LYS A 1 88 ? -7.368 0.219 22.097 1.00 64.19 88 LYS A C 1
ATOM 688 O O . LYS A 1 88 ? -7.439 -0.043 20.900 1.00 64.19 88 LYS A O 1
ATOM 693 N N . LYS A 1 89 ? -8.222 1.063 22.681 1.00 56.69 89 LYS A N 1
ATOM 694 C CA . LYS A 1 89 ? -9.287 1.736 21.926 1.00 56.69 89 LYS A CA 1
ATOM 695 C C . LYS A 1 89 ? -8.877 3.104 21.371 1.00 56.69 89 LYS A C 1
ATOM 697 O O . LYS A 1 89 ? -9.430 3.503 20.346 1.00 56.69 89 LYS A O 1
ATOM 702 N N . MET A 1 90 ? -7.918 3.780 22.008 1.00 52.31 90 MET A N 1
ATOM 703 C CA . MET A 1 90 ? -7.541 5.170 21.728 1.00 52.31 90 MET A CA 1
ATOM 704 C C . MET A 1 90 ? -6.069 5.440 22.100 1.00 52.31 90 MET A C 1
ATOM 706 O O . MET A 1 90 ? -5.470 4.660 22.840 1.00 52.31 90 MET A O 1
ATOM 710 N N . GLY A 1 91 ? -5.503 6.544 21.601 1.00 63.94 91 GLY A N 1
ATOM 711 C CA . GLY A 1 91 ? -4.120 6.966 21.867 1.00 63.94 91 GLY A CA 1
ATOM 712 C C . GLY A 1 91 ? -3.097 6.453 20.846 1.00 63.94 91 GLY A C 1
ATOM 713 O O . GLY A 1 91 ? -3.455 5.895 19.807 1.00 63.94 91 GLY A O 1
ATOM 714 N N . LYS A 1 92 ? -1.803 6.661 21.130 1.00 70.56 92 LYS A N 1
ATOM 715 C CA . LYS A 1 92 ? -0.710 6.161 20.280 1.00 70.56 92 LYS A CA 1
ATOM 716 C C . LYS A 1 92 ? -0.698 4.628 20.298 1.00 70.56 92 LYS A C 1
ATOM 718 O O . LYS A 1 92 ? -0.659 4.009 21.365 1.00 70.56 92 LYS A O 1
ATOM 723 N N . LEU A 1 93 ? -0.707 4.025 19.109 1.00 77.56 93 LEU A N 1
ATOM 724 C CA . LEU A 1 93 ? -0.659 2.568 18.953 1.00 77.56 93 LEU A CA 1
ATOM 725 C C . LEU A 1 93 ? 0.687 2.008 19.430 1.00 77.56 93 LEU A C 1
ATOM 727 O O . LEU A 1 93 ? 0.719 1.066 20.222 1.00 77.56 93 LEU A O 1
ATOM 731 N N . PHE A 1 94 ? 1.781 2.657 19.029 1.00 82.56 94 PHE A N 1
ATOM 732 C CA . PHE A 1 94 ? 3.145 2.204 19.282 1.00 82.56 94 PHE A CA 1
ATOM 733 C C . PHE A 1 94 ? 3.914 3.186 20.170 1.00 82.56 94 PHE A C 1
ATOM 735 O O . PHE A 1 94 ? 3.799 4.403 20.005 1.00 82.56 94 PHE A O 1
ATOM 742 N N . ASN A 1 95 ? 4.731 2.639 21.071 1.00 85.06 95 ASN A N 1
ATOM 743 C CA . ASN A 1 95 ? 5.860 3.343 21.667 1.00 85.06 95 ASN A CA 1
ATOM 744 C C . ASN A 1 95 ? 7.118 2.851 20.942 1.00 85.06 95 ASN A C 1
ATOM 746 O O . ASN A 1 95 ? 7.437 1.668 21.031 1.00 85.06 95 ASN A O 1
ATOM 750 N N . VAL A 1 96 ? 7.745 3.706 20.136 1.00 85.25 96 VAL A N 1
ATOM 751 C CA . VAL A 1 96 ? 8.767 3.282 19.168 1.00 85.25 96 VAL A CA 1
ATOM 752 C C . VAL A 1 96 ? 10.161 3.542 19.727 1.00 85.25 96 VAL A C 1
ATOM 754 O O . VAL A 1 96 ? 10.530 4.695 19.925 1.00 85.25 96 VAL A O 1
ATOM 757 N N . ASP A 1 97 ? 10.948 2.480 19.899 1.00 92.06 97 ASP A N 1
ATOM 758 C CA . ASP A 1 97 ? 12.393 2.574 20.123 1.00 92.06 97 ASP A CA 1
ATOM 759 C C . ASP A 1 97 ? 13.135 2.352 18.799 1.00 92.06 97 ASP A C 1
ATOM 761 O O . ASP A 1 97 ? 13.419 1.227 18.376 1.00 92.06 97 ASP A O 1
ATOM 765 N N . TYR A 1 98 ? 13.413 3.460 18.115 1.00 90.31 98 TYR A N 1
ATOM 766 C CA . TYR A 1 98 ? 14.072 3.435 16.814 1.00 90.31 98 TYR A CA 1
ATOM 767 C C . TYR A 1 98 ? 15.535 2.975 16.900 1.00 90.31 98 TYR A C 1
ATOM 769 O O . TYR A 1 98 ? 16.030 2.333 15.973 1.00 90.31 98 TYR A O 1
ATOM 777 N N . ILE A 1 99 ? 16.223 3.259 18.009 1.00 91.56 99 ILE A N 1
ATOM 778 C CA . ILE A 1 99 ? 17.630 2.884 18.192 1.00 91.56 99 ILE A CA 1
ATOM 779 C C . ILE A 1 99 ? 17.726 1.369 18.347 1.00 91.56 99 ILE A C 1
ATOM 781 O O . ILE A 1 99 ? 18.533 0.734 17.667 1.00 91.56 99 ILE A O 1
ATOM 785 N N . ASN A 1 100 ? 16.878 0.779 19.192 1.00 93.69 100 ASN A N 1
ATOM 786 C CA . ASN A 1 100 ? 16.835 -0.668 19.357 1.00 93.69 100 ASN A CA 1
ATOM 787 C C . ASN A 1 100 ? 16.414 -1.379 18.063 1.00 93.69 100 ASN A C 1
ATOM 789 O O . ASN A 1 100 ? 17.037 -2.365 17.675 1.00 93.69 100 ASN A O 1
ATOM 793 N N . PHE A 1 101 ? 15.430 -0.834 17.338 1.00 92.56 101 PHE A N 1
ATOM 794 C CA . PHE A 1 101 ? 15.068 -1.336 16.010 1.00 92.56 101 PHE A CA 1
ATOM 795 C C . PHE A 1 101 ? 16.274 -1.367 15.059 1.00 92.56 101 PHE A C 1
ATOM 797 O O . PHE A 1 101 ? 16.532 -2.397 14.439 1.00 92.56 101 PHE A O 1
ATOM 804 N N . CYS A 1 102 ? 17.047 -0.277 14.976 1.00 91.38 102 CYS A N 1
ATOM 805 C CA . CYS A 1 102 ? 18.243 -0.225 14.132 1.00 91.38 102 CYS A CA 1
ATOM 806 C C . CYS A 1 102 ? 19.290 -1.271 14.534 1.00 91.38 102 CYS A C 1
ATOM 808 O O . CYS A 1 102 ? 19.886 -1.891 13.656 1.00 91.38 102 CYS A O 1
ATOM 810 N N . LYS A 1 103 ? 19.500 -1.487 15.841 1.00 92.31 103 LYS A N 1
ATOM 811 C CA . LYS A 1 103 ? 20.439 -2.500 16.351 1.00 92.31 103 LYS A CA 1
ATOM 812 C C . LYS A 1 103 ? 20.027 -3.907 15.926 1.00 92.31 103 LYS A C 1
ATOM 814 O O . LYS A 1 103 ? 20.836 -4.622 15.344 1.00 92.31 103 LYS A O 1
ATOM 819 N N . ILE A 1 104 ? 18.766 -4.278 16.157 1.00 93.31 104 ILE A N 1
ATOM 820 C CA . ILE A 1 104 ? 18.227 -5.591 15.765 1.00 93.31 104 ILE A CA 1
ATOM 821 C C . ILE A 1 104 ? 18.320 -5.771 14.249 1.00 93.31 104 ILE A C 1
ATOM 823 O O . ILE A 1 104 ? 18.761 -6.811 13.766 1.00 93.31 104 ILE A O 1
ATOM 827 N N . LEU A 1 105 ? 17.949 -4.742 13.488 1.00 92.88 105 LEU A N 1
ATOM 828 C CA . LEU A 1 105 ? 18.001 -4.786 12.036 1.00 92.88 105 LEU A CA 1
ATOM 829 C C . LEU A 1 105 ? 19.428 -4.983 11.513 1.00 92.88 105 LEU A C 1
ATOM 831 O O . LEU A 1 105 ? 19.611 -5.728 10.558 1.00 92.88 105 LEU A O 1
ATOM 835 N N . HIS A 1 106 ? 20.430 -4.360 12.135 1.00 90.88 106 HIS A N 1
ATOM 836 C CA . HIS A 1 106 ? 21.829 -4.538 11.748 1.00 90.88 106 HIS A CA 1
ATOM 837 C C . HIS A 1 106 ? 22.342 -5.955 12.041 1.00 90.88 106 HIS A C 1
ATOM 839 O O . HIS A 1 106 ? 23.128 -6.482 11.265 1.00 90.88 106 HIS A O 1
ATOM 845 N N . VAL A 1 107 ? 21.854 -6.602 13.105 1.00 94.19 107 VAL A N 1
ATOM 846 C CA . VAL A 1 107 ? 22.160 -8.017 13.383 1.00 94.19 107 VAL A CA 1
ATOM 847 C C . VAL A 1 107 ? 21.565 -8.930 12.307 1.00 94.19 107 VAL A C 1
ATOM 849 O O . VAL A 1 107 ? 22.240 -9.834 11.827 1.00 94.19 107 VAL A O 1
ATOM 852 N N . VAL A 1 108 ? 20.314 -8.689 11.905 1.00 94.19 108 VAL A N 1
ATOM 853 C CA . VAL A 1 108 ? 19.618 -9.509 10.895 1.00 94.19 108 VAL A CA 1
ATOM 854 C C . VAL A 1 108 ? 20.128 -9.235 9.477 1.00 94.19 108 VAL A C 1
ATOM 856 O O . VAL A 1 108 ? 20.172 -10.142 8.649 1.00 94.19 108 VAL A O 1
ATOM 859 N N . LYS A 1 109 ? 20.505 -7.988 9.181 1.00 92.56 109 LYS A N 1
ATOM 860 C CA . LYS A 1 109 ? 20.997 -7.548 7.874 1.00 92.56 109 LYS A CA 1
ATOM 861 C C . LYS A 1 109 ? 22.257 -6.674 8.022 1.00 92.56 109 LYS A C 1
ATOM 863 O O . LYS A 1 109 ? 22.163 -5.444 7.929 1.00 92.56 109 LYS A O 1
ATOM 868 N N . PRO A 1 110 ? 23.436 -7.288 8.242 1.00 91.69 110 PRO A N 1
ATOM 869 C CA . PRO A 1 110 ? 24.690 -6.561 8.473 1.00 91.69 110 PRO A CA 1
ATOM 870 C C . PRO A 1 110 ? 25.159 -5.744 7.265 1.00 91.69 110 PRO A C 1
ATOM 872 O O . PRO A 1 110 ? 25.783 -4.699 7.424 1.00 91.69 110 PRO A O 1
ATOM 875 N N . ASP A 1 111 ? 24.809 -6.193 6.057 1.00 93.81 111 ASP A N 1
ATOM 876 C CA . ASP A 1 111 ? 25.135 -5.567 4.772 1.00 93.81 111 ASP A CA 1
ATOM 877 C C . ASP A 1 111 ? 24.220 -4.378 4.417 1.00 93.81 111 ASP A C 1
ATOM 879 O O . ASP A 1 111 ? 24.316 -3.819 3.324 1.00 93.81 111 ASP A O 1
ATOM 883 N N . LEU A 1 112 ? 23.306 -3.978 5.311 1.00 90.75 112 LEU A N 1
ATOM 884 C CA . LEU A 1 112 ? 22.390 -2.874 5.048 1.00 90.75 112 LEU A CA 1
ATOM 885 C C . LEU A 1 112 ? 23.157 -1.541 4.915 1.00 90.75 112 LEU A C 1
ATOM 887 O O . LEU A 1 112 ? 23.825 -1.124 5.866 1.00 90.75 112 LEU A O 1
ATOM 891 N N . PRO A 1 113 ? 23.010 -0.806 3.795 1.00 90.88 113 PRO A N 1
ATOM 892 C CA . PRO A 1 113 ? 23.678 0.478 3.628 1.00 90.88 113 PRO A CA 1
ATOM 893 C C . PRO A 1 113 ? 23.284 1.491 4.708 1.00 90.88 113 PRO A C 1
ATOM 895 O O . PRO A 1 113 ? 22.135 1.544 5.167 1.00 90.88 113 PRO A O 1
ATOM 898 N N . LYS A 1 114 ? 24.237 2.350 5.088 1.00 87.62 114 LYS A N 1
ATOM 899 C CA . LYS A 1 114 ? 24.007 3.403 6.087 1.00 87.62 114 LYS A CA 1
ATOM 900 C C . LYS A 1 114 ? 22.800 4.263 5.689 1.00 87.62 114 LYS A C 1
ATOM 902 O O . LYS A 1 114 ? 22.659 4.673 4.542 1.00 87.62 114 LYS A O 1
ATOM 907 N N . GLY A 1 115 ? 21.915 4.525 6.652 1.00 85.75 115 GLY A N 1
ATOM 908 C CA . GLY A 1 115 ? 20.711 5.341 6.454 1.00 85.75 115 GLY A CA 1
ATOM 909 C C . GLY A 1 115 ? 19.493 4.608 5.871 1.00 85.75 115 GLY A C 1
ATOM 910 O O . GLY A 1 115 ? 18.401 5.174 5.881 1.00 85.75 115 GLY A O 1
ATOM 911 N N . GLN A 1 116 ? 19.620 3.345 5.443 1.00 90.94 116 GLN A N 1
ATOM 912 C CA . GLN A 1 116 ? 18.507 2.596 4.836 1.00 90.94 116 GLN A CA 1
ATOM 913 C C . GLN A 1 116 ? 17.552 1.936 5.837 1.00 90.94 116 GLN A C 1
ATOM 915 O O . GLN A 1 116 ? 16.475 1.482 5.449 1.00 90.94 116 GLN A O 1
ATOM 920 N N . ALA A 1 117 ? 17.879 1.926 7.132 1.00 90.06 117 ALA A N 1
ATOM 921 C CA . ALA A 1 117 ? 17.039 1.311 8.165 1.00 90.06 117 ALA A CA 1
ATOM 922 C C . ALA A 1 117 ? 15.590 1.836 8.166 1.00 90.06 117 ALA A C 1
ATOM 924 O O . ALA A 1 117 ? 14.648 1.068 8.342 1.00 90.06 117 ALA A O 1
ATOM 925 N N . THR A 1 118 ? 15.396 3.126 7.881 1.00 89.06 118 THR A N 1
ATOM 926 C CA . THR A 1 118 ? 14.065 3.753 7.787 1.00 89.06 118 THR A CA 1
ATOM 927 C C . THR A 1 118 ? 13.231 3.279 6.592 1.00 89.06 118 THR A C 1
ATOM 929 O O . THR A 1 118 ? 12.007 3.405 6.621 1.00 89.06 118 THR A O 1
ATOM 932 N N . HIS A 1 119 ? 13.864 2.753 5.539 1.00 92.50 119 HIS A N 1
ATOM 933 C CA . HIS A 1 119 ? 13.206 2.415 4.275 1.00 92.50 119 HIS A CA 1
ATOM 934 C C . HIS A 1 119 ? 13.244 0.921 3.954 1.00 92.50 119 HIS A C 1
ATOM 936 O O . HIS A 1 119 ? 12.476 0.484 3.101 1.00 92.50 119 HIS A O 1
ATOM 942 N N . VAL A 1 120 ? 14.064 0.119 4.638 1.00 94.88 120 VAL A N 1
ATOM 943 C CA . VAL A 1 120 ? 14.253 -1.297 4.291 1.00 94.88 120 VAL A CA 1
ATOM 944 C C . VAL A 1 120 ? 12.930 -2.064 4.241 1.00 94.88 120 VAL A C 1
ATOM 946 O O . VAL A 1 120 ? 12.649 -2.706 3.239 1.00 94.88 120 VAL A O 1
ATOM 949 N N . LEU A 1 121 ? 12.051 -1.901 5.237 1.00 94.81 121 LEU A N 1
ATOM 950 C CA . LEU A 1 121 ? 10.761 -2.600 5.272 1.00 94.81 121 LEU A CA 1
ATOM 951 C C . LEU A 1 121 ? 9.810 -2.122 4.165 1.00 94.81 121 LEU A C 1
ATOM 953 O O . LEU A 1 121 ? 9.004 -2.898 3.654 1.00 94.81 121 LEU A O 1
ATOM 957 N N . ARG A 1 122 ? 9.918 -0.851 3.755 1.00 95.00 122 ARG A N 1
ATOM 958 C CA . ARG A 1 122 ? 9.179 -0.305 2.609 1.00 95.00 122 ARG A CA 1
ATOM 959 C C . ARG A 1 122 ? 9.670 -0.934 1.307 1.00 95.00 122 ARG A C 1
ATOM 961 O O . ARG A 1 122 ? 8.835 -1.303 0.484 1.00 95.00 122 ARG A O 1
ATOM 968 N N . HIS A 1 123 ? 10.986 -1.071 1.137 1.00 96.06 123 HIS A N 1
ATOM 969 C CA . HIS A 1 123 ? 11.577 -1.771 -0.002 1.00 96.06 123 HIS A CA 1
ATOM 970 C C . HIS A 1 123 ? 11.155 -3.241 -0.012 1.00 96.06 123 HIS A C 1
ATOM 972 O O . HIS A 1 123 ? 10.681 -3.710 -1.036 1.00 96.06 123 HIS A O 1
ATOM 978 N N . THR A 1 124 ? 11.206 -3.933 1.131 1.00 96.62 124 THR A N 1
ATOM 979 C CA . THR A 1 124 ? 10.731 -5.317 1.265 1.00 96.62 124 THR A CA 1
ATOM 980 C C . THR A 1 124 ? 9.278 -5.454 0.814 1.00 96.62 124 THR A C 1
ATOM 982 O O . THR A 1 124 ? 8.983 -6.289 -0.038 1.00 96.62 124 THR A O 1
ATOM 985 N N . PHE A 1 125 ? 8.373 -4.606 1.317 1.00 97.69 125 PHE A N 1
ATOM 986 C CA . PHE A 1 125 ? 6.974 -4.618 0.886 1.00 97.69 125 PHE A CA 1
ATOM 987 C C . PHE A 1 125 ? 6.839 -4.411 -0.628 1.00 97.69 125 PHE A C 1
ATOM 989 O O . PHE A 1 125 ? 6.139 -5.172 -1.288 1.00 97.69 125 PHE A O 1
ATOM 996 N N . ALA A 1 126 ? 7.504 -3.396 -1.180 1.00 97.75 126 ALA A N 1
ATOM 997 C CA . ALA A 1 126 ? 7.405 -3.050 -2.593 1.00 97.75 126 ALA A CA 1
ATOM 998 C C . ALA A 1 126 ? 7.953 -4.152 -3.511 1.00 97.75 126 ALA A C 1
ATOM 1000 O O . ALA A 1 126 ? 7.304 -4.503 -4.495 1.00 97.75 126 ALA A O 1
ATOM 1001 N N . SER A 1 127 ? 9.097 -4.734 -3.149 1.00 97.81 127 SER A N 1
ATOM 1002 C CA . SER A 1 127 ? 9.707 -5.846 -3.871 1.00 97.81 127 SER A CA 1
ATOM 1003 C C . SER A 1 127 ? 8.783 -7.057 -3.903 1.00 97.81 127 SER A C 1
ATOM 1005 O O . SER A 1 127 ? 8.433 -7.522 -4.983 1.00 97.81 127 SER A O 1
ATOM 1007 N N . HIS A 1 128 ? 8.300 -7.514 -2.742 1.00 98.12 128 HIS A N 1
ATOM 1008 C CA . HIS A 1 128 ? 7.381 -8.653 -2.683 1.00 98.12 128 HIS A CA 1
ATOM 1009 C C . HIS A 1 128 ? 6.043 -8.367 -3.368 1.00 98.12 128 HIS A C 1
ATOM 1011 O O . HIS A 1 128 ? 5.470 -9.256 -3.990 1.00 98.12 128 HIS A O 1
ATOM 1017 N N . PHE A 1 129 ? 5.539 -7.133 -3.291 1.00 97.19 129 PHE A N 1
ATOM 1018 C CA . PHE A 1 129 ? 4.320 -6.750 -3.994 1.00 97.19 129 PHE A CA 1
ATOM 1019 C C . PHE A 1 129 ? 4.473 -6.916 -5.511 1.00 97.19 129 PHE A C 1
ATOM 1021 O O . PHE A 1 129 ? 3.574 -7.466 -6.141 1.00 97.19 129 PHE A O 1
ATOM 1028 N N . MET A 1 130 ? 5.604 -6.494 -6.089 1.00 97.25 130 MET A N 1
ATOM 1029 C CA . MET A 1 130 ? 5.870 -6.670 -7.521 1.00 97.25 130 MET A CA 1
ATOM 1030 C C . MET A 1 130 ? 6.146 -8.129 -7.893 1.00 97.25 130 MET A C 1
ATOM 1032 O O . MET A 1 130 ? 5.568 -8.600 -8.868 1.00 97.25 130 MET A O 1
ATOM 1036 N N . MET A 1 131 ? 6.934 -8.857 -7.092 1.00 95.88 131 MET A N 1
ATOM 1037 C CA . MET A 1 131 ? 7.198 -10.295 -7.288 1.00 95.88 131 MET A CA 1
ATOM 1038 C C . MET A 1 131 ? 5.909 -11.123 -7.316 1.00 95.88 131 MET A C 1
ATOM 1040 O O . MET A 1 131 ? 5.776 -12.043 -8.113 1.00 95.88 131 MET A O 1
ATOM 1044 N N . ASN A 1 132 ? 4.923 -10.751 -6.496 1.00 95.06 132 ASN A N 1
ATOM 1045 C CA . ASN A 1 132 ? 3.606 -11.395 -6.456 1.00 95.06 132 ASN A CA 1
ATOM 1046 C C . ASN A 1 132 ? 2.658 -10.920 -7.571 1.00 95.06 132 ASN A C 1
ATOM 1048 O O . ASN A 1 132 ? 1.454 -11.168 -7.517 1.00 95.06 132 ASN A O 1
ATOM 1052 N N . GLY A 1 133 ? 3.177 -10.186 -8.552 1.00 91.25 133 GLY A N 1
ATOM 1053 C CA . GLY A 1 133 ? 2.427 -9.721 -9.704 1.00 91.25 133 GLY A CA 1
ATOM 1054 C C . GLY A 1 133 ? 1.562 -8.486 -9.476 1.00 91.25 133 GLY A C 1
ATOM 1055 O O . GLY A 1 133 ? 0.602 -8.229 -10.205 1.00 91.25 133 GLY A O 1
ATOM 1056 N N . GLY A 1 134 ? 1.891 -7.700 -8.456 1.00 91.12 134 GLY A N 1
ATOM 1057 C CA . GLY A 1 134 ? 1.202 -6.460 -8.150 1.00 91.12 134 GLY A CA 1
ATOM 1058 C C . GLY A 1 134 ? 1.267 -5.430 -9.283 1.00 91.12 134 GLY A C 1
ATOM 1059 O O . GLY A 1 134 ? 2.240 -5.320 -10.025 1.00 91.12 134 GLY A O 1
ATOM 1060 N N . ASN A 1 135 ? 0.214 -4.620 -9.398 1.00 93.31 135 ASN A N 1
ATOM 1061 C CA . ASN A 1 135 ? 0.151 -3.537 -10.376 1.00 93.31 135 ASN A CA 1
ATOM 1062 C C . ASN A 1 135 ? 1.029 -2.348 -9.937 1.00 93.31 135 ASN A C 1
ATOM 1064 O O . ASN A 1 135 ? 0.819 -1.778 -8.863 1.00 93.31 135 ASN A O 1
ATOM 1068 N N . ILE A 1 136 ? 1.963 -1.919 -10.790 1.00 94.06 136 ILE A N 1
ATOM 1069 C CA . ILE A 1 136 ? 2.941 -0.875 -10.446 1.00 94.06 136 ILE A CA 1
ATOM 1070 C C . ILE A 1 136 ? 2.319 0.508 -10.181 1.00 94.06 136 ILE A C 1
ATOM 1072 O O . ILE A 1 136 ? 2.808 1.255 -9.333 1.00 94.06 136 ILE A O 1
ATOM 1076 N N . ILE A 1 137 ? 1.192 0.833 -10.822 1.00 93.06 137 ILE A N 1
ATOM 1077 C CA . ILE A 1 137 ? 0.441 2.076 -10.574 1.00 93.06 137 ILE A CA 1
ATOM 1078 C C . ILE A 1 137 ? -0.204 2.019 -9.185 1.00 93.06 137 ILE A C 1
ATOM 1080 O O . ILE A 1 137 ? -0.180 2.995 -8.432 1.00 93.06 137 ILE A O 1
ATOM 1084 N N . ALA A 1 138 ? -0.735 0.856 -8.796 1.00 91.06 138 ALA A N 1
ATOM 1085 C CA . ALA A 1 138 ? -1.246 0.661 -7.442 1.00 91.06 138 ALA A CA 1
ATOM 1086 C C . ALA A 1 138 ? -0.121 0.785 -6.402 1.00 91.06 138 ALA A C 1
ATOM 1088 O O . ALA A 1 138 ? -0.311 1.437 -5.372 1.00 91.06 138 ALA A O 1
ATOM 1089 N N . LEU A 1 139 ? 1.062 0.227 -6.682 1.00 93.88 139 LEU A N 1
ATOM 1090 C CA . LEU A 1 139 ? 2.224 0.356 -5.805 1.00 93.88 139 LEU A CA 1
ATOM 1091 C C . LEU A 1 139 ? 2.645 1.823 -5.632 1.00 93.88 139 LEU A C 1
ATOM 1093 O O . LEU A 1 139 ? 2.868 2.253 -4.501 1.00 93.88 139 LEU A O 1
ATOM 1097 N N . GLN A 1 140 ? 2.678 2.613 -6.711 1.00 93.94 140 GLN A N 1
ATOM 1098 C CA . GLN A 1 140 ? 2.976 4.049 -6.654 1.00 93.94 140 GLN A CA 1
ATOM 1099 C C . GLN A 1 140 ? 2.054 4.772 -5.657 1.00 93.94 140 GLN A C 1
ATOM 1101 O O . GLN A 1 140 ? 2.527 5.530 -4.806 1.00 93.94 140 GLN A O 1
ATOM 1106 N N . GLN A 1 141 ? 0.747 4.504 -5.723 1.00 89.81 141 GLN A N 1
ATOM 1107 C CA . GLN A 1 141 ? -0.249 5.106 -4.833 1.00 89.81 141 GLN A CA 1
ATOM 1108 C C . GLN A 1 141 ? -0.087 4.644 -3.377 1.00 89.81 141 GLN A C 1
ATOM 1110 O O . GLN A 1 141 ? -0.157 5.461 -2.458 1.00 89.81 141 GLN A O 1
ATOM 1115 N N . ILE A 1 142 ? 0.175 3.350 -3.151 1.00 91.06 142 ILE A N 1
ATOM 1116 C CA . ILE A 1 142 ? 0.399 2.781 -1.809 1.00 91.06 142 ILE A CA 1
ATOM 1117 C C . ILE A 1 142 ? 1.642 3.396 -1.154 1.00 91.06 142 ILE A C 1
ATOM 1119 O O . ILE A 1 142 ? 1.633 3.751 0.031 1.00 91.06 142 ILE A O 1
ATOM 1123 N N . LEU A 1 143 ? 2.714 3.549 -1.930 1.00 92.38 143 LEU A N 1
ATOM 1124 C CA . LEU A 1 143 ? 3.971 4.137 -1.485 1.00 92.38 143 LEU A CA 1
ATOM 1125 C C . LEU A 1 143 ? 3.886 5.667 -1.356 1.00 92.38 143 LEU A C 1
ATOM 1127 O O . LEU A 1 143 ? 4.635 6.257 -0.569 1.00 92.38 143 LEU A O 1
ATOM 1131 N N . GLY A 1 144 ? 2.962 6.309 -2.072 1.00 89.88 144 GLY A N 1
ATOM 1132 C CA . GLY A 1 144 ? 2.841 7.765 -2.135 1.00 89.88 144 GLY A CA 1
ATOM 1133 C C . GLY A 1 144 ? 3.971 8.407 -2.936 1.00 89.88 144 GLY A C 1
ATOM 1134 O O . GLY A 1 144 ? 4.499 9.437 -2.526 1.00 89.88 144 GLY A O 1
ATOM 1135 N N . HIS A 1 145 ? 4.400 7.764 -4.022 1.00 92.25 145 HIS A N 1
ATOM 1136 C CA . HIS A 1 145 ? 5.386 8.330 -4.938 1.00 92.25 145 HIS A CA 1
ATOM 1137 C C . HIS A 1 145 ? 4.736 9.383 -5.839 1.00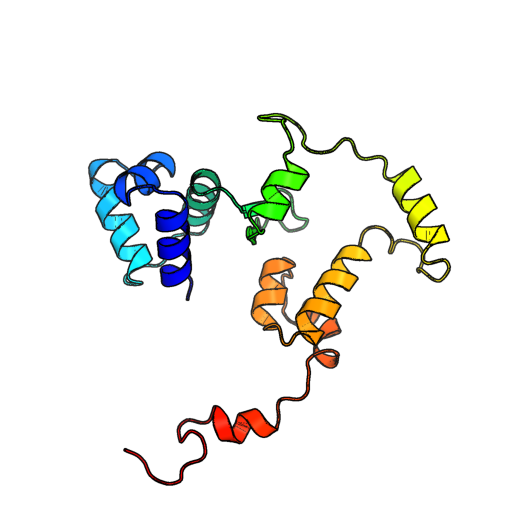 92.25 145 HIS A C 1
ATOM 1139 O O . HIS A 1 145 ? 3.706 9.129 -6.466 1.00 92.25 145 HIS A O 1
ATOM 1145 N N . ALA A 1 146 ? 5.357 10.560 -5.917 1.00 89.62 146 ALA A N 1
ATOM 1146 C CA . ALA A 1 146 ? 4.869 11.673 -6.729 1.00 89.62 146 ALA A CA 1
ATOM 1147 C C . ALA A 1 146 ? 4.992 11.379 -8.229 1.00 89.62 146 ALA A C 1
ATOM 1149 O O . ALA A 1 146 ? 4.164 11.822 -9.017 1.00 89.62 146 ALA A O 1
ATOM 1150 N N . SER A 1 147 ? 5.999 10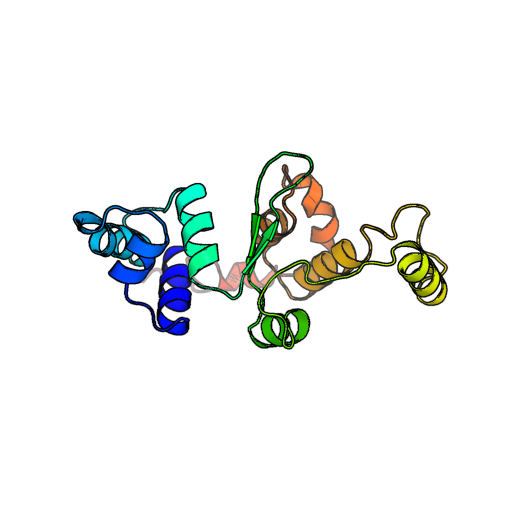.593 -8.612 1.00 92.12 147 SER A N 1
ATOM 1151 C CA . SER A 1 147 ? 6.223 10.171 -9.992 1.00 92.12 147 SER A CA 1
ATOM 1152 C C . SER A 1 147 ? 6.322 8.654 -10.085 1.00 92.12 147 SER A C 1
ATOM 1154 O O . SER A 1 147 ? 6.897 7.998 -9.210 1.00 92.12 147 SER A O 1
ATOM 1156 N N . ILE A 1 148 ? 5.809 8.096 -11.184 1.00 93.94 148 ILE A N 1
ATOM 1157 C CA . ILE A 1 148 ? 5.941 6.670 -11.488 1.00 93.94 148 ILE A CA 1
ATOM 1158 C C . ILE A 1 148 ? 7.413 6.248 -11.569 1.00 93.94 148 ILE A C 1
ATOM 1160 O O . ILE A 1 148 ? 7.742 5.155 -11.118 1.00 93.94 148 ILE A O 1
ATOM 1164 N N . ILE A 1 149 ? 8.310 7.146 -12.000 1.00 96.75 149 ILE A N 1
ATOM 1165 C CA . ILE A 1 149 ? 9.760 6.907 -12.108 1.00 96.75 149 ILE A CA 1
ATOM 1166 C C . ILE A 1 149 ? 10.349 6.439 -10.768 1.00 96.75 149 ILE A C 1
ATOM 1168 O O . ILE A 1 149 ? 11.156 5.516 -10.735 1.00 96.75 149 ILE A O 1
ATOM 1172 N N . GLN A 1 150 ? 9.881 6.988 -9.641 1.00 94.88 150 GLN A N 1
ATOM 1173 C CA . GLN A 1 150 ? 10.330 6.569 -8.304 1.00 94.88 150 GLN A CA 1
ATOM 1174 C C . GLN A 1 150 ? 9.938 5.119 -7.976 1.00 94.88 150 GLN A C 1
ATOM 1176 O O . GLN A 1 150 ? 10.580 4.465 -7.161 1.00 94.88 150 GLN A O 1
ATOM 1181 N N . THR A 1 151 ? 8.858 4.622 -8.580 1.00 96.81 151 THR A N 1
ATOM 1182 C CA . THR A 1 151 ? 8.349 3.254 -8.393 1.00 96.81 151 THR A CA 1
ATOM 1183 C C . THR A 1 151 ? 8.961 2.278 -9.395 1.00 96.81 151 THR A C 1
ATOM 1185 O O . THR A 1 151 ? 9.057 1.091 -9.095 1.00 96.81 151 THR A O 1
ATOM 1188 N N . MET A 1 152 ? 9.428 2.765 -10.551 1.00 96.75 152 MET A N 1
ATOM 1189 C CA . MET A 1 152 ? 10.039 1.937 -11.598 1.00 96.75 152 MET A CA 1
ATOM 1190 C C . MET A 1 152 ? 11.275 1.171 -11.123 1.00 96.75 152 MET A C 1
ATOM 1192 O O . MET A 1 152 ? 11.589 0.131 -11.692 1.00 96.75 152 MET A O 1
ATOM 1196 N N . VAL A 1 153 ? 11.917 1.602 -10.032 1.00 97.44 153 VAL A N 1
ATOM 1197 C CA . VAL A 1 153 ? 13.011 0.853 -9.392 1.00 97.44 153 VAL A CA 1
ATOM 1198 C C . VAL A 1 153 ? 12.622 -0.583 -9.016 1.00 97.44 153 VAL A C 1
ATOM 1200 O O . VAL A 1 153 ? 13.505 -1.421 -8.921 1.00 97.44 153 VAL A O 1
ATOM 1203 N N . TYR A 1 154 ? 11.330 -0.895 -8.846 1.00 97.56 154 TYR A N 1
ATOM 1204 C CA . TYR A 1 154 ? 10.841 -2.253 -8.556 1.00 97.56 154 TYR A CA 1
ATOM 1205 C C . TYR A 1 154 ? 10.300 -2.999 -9.782 1.00 97.56 154 TYR A C 1
ATOM 1207 O O . TYR A 1 154 ? 9.915 -4.157 -9.656 1.00 97.56 154 TYR A O 1
ATOM 1215 N N . ALA A 1 155 ? 10.226 -2.361 -10.955 1.00 94.94 155 ALA A N 1
ATOM 1216 C CA . ALA A 1 155 ? 9.575 -2.938 -12.134 1.00 94.94 155 ALA A CA 1
ATOM 1217 C C . ALA A 1 155 ? 10.238 -4.244 -12.593 1.00 94.94 155 ALA A C 1
ATOM 1219 O O . ALA A 1 155 ? 9.544 -5.174 -12.984 1.00 94.94 155 ALA A O 1
ATOM 1220 N N . HIS A 1 156 ? 11.564 -4.334 -12.462 1.00 94.50 156 HIS A N 1
ATOM 1221 C CA . HIS A 1 156 ? 12.355 -5.519 -12.806 1.00 94.50 156 HIS A CA 1
ATOM 1222 C C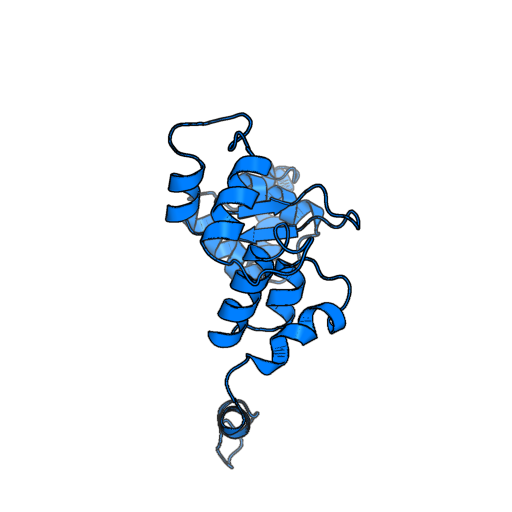 . HIS A 1 156 ? 12.029 -6.764 -11.961 1.00 94.50 156 HIS A C 1
ATOM 1224 O O . HIS A 1 156 ? 12.479 -7.854 -12.290 1.00 94.50 156 HIS A O 1
ATOM 1230 N N . LEU A 1 157 ? 11.282 -6.608 -10.863 1.00 96.00 157 LEU A N 1
ATOM 1231 C CA . LEU A 1 157 ? 10.850 -7.709 -10.001 1.00 96.00 157 LEU A CA 1
ATOM 1232 C C . LEU A 1 157 ? 9.485 -8.273 -10.398 1.00 96.00 157 LEU A C 1
ATOM 1234 O O . LEU A 1 157 ? 9.057 -9.266 -9.815 1.00 96.00 157 LEU A O 1
ATOM 1238 N N . ALA A 1 158 ? 8.774 -7.622 -11.322 1.00 93.31 158 ALA A N 1
ATOM 1239 C CA . ALA A 1 158 ? 7.515 -8.142 -11.829 1.00 93.31 158 ALA A CA 1
ATOM 1240 C C . ALA A 1 158 ? 7.768 -9.458 -12.585 1.00 93.31 158 ALA A C 1
ATOM 1242 O O . ALA A 1 158 ? 8.754 -9.545 -13.320 1.00 93.31 158 ALA A O 1
ATOM 1243 N N . PRO A 1 159 ? 6.903 -10.473 -12.429 1.00 90.88 159 PRO A N 1
ATOM 1244 C CA . PRO A 1 159 ? 7.020 -11.684 -13.224 1.00 90.88 159 PRO A CA 1
ATOM 1245 C C . PRO A 1 159 ? 6.791 -11.367 -14.707 1.00 90.88 159 PRO A C 1
ATOM 1247 O O . PRO A 1 159 ? 6.140 -10.377 -15.053 1.00 90.88 159 PRO A O 1
ATOM 1250 N N . ASP A 1 160 ? 7.346 -12.205 -15.580 1.00 85.50 160 ASP A N 1
ATOM 1251 C CA . ASP A 1 160 ? 7.178 -12.044 -17.019 1.00 85.50 160 ASP A CA 1
ATOM 1252 C C . ASP A 1 160 ? 5.722 -12.331 -17.420 1.00 85.50 160 ASP A C 1
ATOM 1254 O O . ASP A 1 160 ? 5.121 -13.331 -17.022 1.00 85.50 160 ASP A O 1
ATOM 1258 N N . TYR A 1 161 ? 5.157 -11.423 -18.207 1.00 79.75 161 TYR A N 1
ATOM 1259 C CA . TYR A 1 161 ? 3.771 -11.444 -18.654 1.00 79.75 161 TYR A CA 1
ATOM 1260 C C . TYR A 1 161 ? 3.643 -11.441 -20.171 1.00 79.75 161 TYR A C 1
ATOM 1262 O O . TYR A 1 161 ? 2.558 -11.160 -20.675 1.00 79.75 161 TYR A O 1
ATOM 1270 N N . LEU A 1 162 ? 4.701 -11.741 -20.928 1.00 81.69 162 LEU A N 1
ATOM 1271 C CA . LEU A 1 162 ? 4.625 -11.727 -22.392 1.00 81.69 162 LEU A CA 1
ATOM 1272 C C . LEU A 1 162 ? 3.475 -12.597 -22.932 1.00 81.69 162 LEU A C 1
ATOM 1274 O O . LEU A 1 162 ? 2.774 -12.179 -23.852 1.00 81.69 162 LEU A O 1
ATOM 1278 N N . GLN A 1 163 ? 3.178 -13.741 -22.303 1.00 78.88 163 GLN A N 1
ATOM 1279 C CA . GLN A 1 163 ? 2.025 -14.569 -22.688 1.00 78.88 163 GLN A CA 1
ATOM 1280 C C . GLN A 1 163 ? 0.662 -13.904 -22.433 1.00 78.88 163 GLN A C 1
ATOM 1282 O O . GLN A 1 163 ? -0.313 -14.213 -23.120 1.00 78.88 163 GLN A O 1
ATOM 1287 N N . HIS A 1 164 ? 0.573 -12.946 -21.507 1.00 85.38 164 HIS A N 1
ATOM 1288 C CA . HIS A 1 164 ? -0.656 -12.182 -21.298 1.00 85.38 164 HIS A CA 1
ATOM 1289 C C . HIS A 1 164 ? -1.024 -11.318 -22.506 1.00 85.38 164 HIS A C 1
ATOM 1291 O O . HIS A 1 164 ? -2.189 -10.958 -22.644 1.00 85.38 164 HIS A O 1
ATOM 1297 N N . ALA A 1 165 ? -0.088 -11.018 -23.413 1.00 87.62 165 ALA A N 1
ATOM 1298 C CA . ALA A 1 165 ? -0.419 -10.346 -24.668 1.00 87.62 165 ALA A CA 1
ATOM 1299 C C . ALA A 1 165 ? -1.400 -11.169 -25.522 1.00 87.62 165 ALA A C 1
ATOM 1301 O O . ALA A 1 165 ? -2.185 -10.599 -26.271 1.00 87.62 165 ALA A O 1
ATOM 1302 N N . ILE A 1 166 ? -1.404 -12.498 -25.390 1.00 88.38 166 ILE A N 1
ATOM 1303 C CA . ILE A 1 166 ? -2.364 -13.367 -26.078 1.00 88.38 166 ILE A CA 1
ATOM 1304 C C . ILE A 1 166 ? -3.696 -13.382 -25.318 1.00 88.38 166 ILE A C 1
ATOM 1306 O O . ILE A 1 166 ? -4.750 -13.189 -25.912 1.00 88.38 166 ILE A O 1
ATOM 1310 N N . THR A 1 167 ? -3.671 -13.561 -23.997 1.00 88.75 167 THR A N 1
ATOM 1311 C CA . THR A 1 167 ? -4.903 -13.759 -23.211 1.00 88.75 167 THR A CA 1
ATOM 1312 C C . THR A 1 167 ? -5.656 -12.468 -22.879 1.00 88.75 167 THR A C 1
ATOM 1314 O O . THR A 1 167 ? -6.870 -12.505 -22.686 1.00 88.75 167 THR A O 1
ATOM 1317 N N . LEU A 1 168 ? -4.966 -11.325 -22.807 1.00 90.12 168 LEU A N 1
ATOM 1318 C CA . LEU A 1 168 ? -5.534 -10.023 -22.431 1.00 90.12 168 LEU A CA 1
ATOM 1319 C C . LEU A 1 168 ? -5.710 -9.061 -23.615 1.00 90.12 168 LEU A C 1
ATOM 1321 O O . LEU A 1 168 ? -6.147 -7.928 -23.400 1.00 90.12 168 LEU A O 1
ATOM 1325 N N . ASN A 1 169 ? -5.376 -9.467 -24.846 1.00 91.38 169 ASN A N 1
ATOM 1326 C CA . ASN A 1 169 ? -5.716 -8.662 -26.021 1.00 91.38 169 ASN A CA 1
ATOM 1327 C C . ASN A 1 169 ? -7.242 -8.637 -26.254 1.00 91.38 169 ASN A C 1
ATOM 1329 O O . ASN A 1 169 ? -7.967 -9.461 -25.688 1.00 91.38 169 ASN A O 1
ATOM 1333 N N . PRO A 1 170 ? -7.754 -7.713 -27.089 1.00 92.75 170 PRO A N 1
ATOM 1334 C CA . PRO A 1 170 ? -9.191 -7.576 -27.327 1.00 92.75 170 PRO A CA 1
ATOM 1335 C C . PRO A 1 170 ? -9.885 -8.846 -27.843 1.00 92.75 170 PRO A C 1
ATOM 1337 O O . PRO A 1 170 ? -11.066 -9.029 -27.570 1.00 92.75 170 PRO A O 1
ATOM 1340 N N . LEU A 1 171 ? -9.153 -9.728 -28.530 1.00 91.88 171 LEU A N 1
ATOM 1341 C CA . LEU A 1 171 ? -9.658 -10.989 -29.081 1.00 91.88 171 LEU A CA 1
ATOM 1342 C C . LEU A 1 171 ? -9.476 -12.178 -28.124 1.00 91.88 171 LEU A C 1
ATOM 1344 O O . LEU A 1 171 ? -9.876 -13.293 -28.440 1.00 91.88 171 LEU A O 1
ATOM 1348 N N . LYS A 1 172 ? -8.850 -11.968 -26.956 1.00 88.31 172 LYS A N 1
ATOM 1349 C CA . LYS A 1 172 ? -8.554 -12.993 -25.937 1.00 88.31 172 LYS A CA 1
ATOM 1350 C C . LYS A 1 172 ? -7.848 -14.239 -26.495 1.00 88.31 172 LYS A C 1
ATOM 1352 O O . LYS A 1 172 ? -8.034 -15.341 -25.983 1.00 88.31 172 LYS A O 1
ATOM 1357 N N . GLY A 1 173 ? -7.044 -14.063 -27.544 1.00 85.25 173 GLY A N 1
ATOM 1358 C CA . GLY A 1 173 ? -6.320 -15.145 -28.218 1.00 85.25 173 GLY A CA 1
ATOM 1359 C C . GLY A 1 173 ? -7.101 -15.837 -29.338 1.00 85.25 173 GLY A C 1
ATOM 1360 O O . GLY A 1 173 ? -6.568 -16.753 -29.957 1.00 85.25 173 GLY A O 1
ATOM 1361 N N . GLY A 1 174 ? -8.330 -15.398 -29.613 1.00 87.06 174 GLY A N 1
ATOM 1362 C CA . GLY A 1 174 ? -9.097 -15.785 -30.791 1.00 87.06 174 GLY A CA 1
ATOM 1363 C C . GLY A 1 174 ? -8.761 -14.946 -32.026 1.00 87.06 174 GLY A C 1
ATOM 1364 O O . GLY A 1 174 ? -8.015 -13.967 -31.962 1.00 87.06 174 GLY A O 1
ATOM 1365 N N . ILE A 1 175 ? -9.338 -15.346 -33.156 1.00 86.56 175 ILE A N 1
ATOM 1366 C CA . ILE A 1 175 ? -9.256 -14.645 -34.450 1.00 86.56 175 ILE A CA 1
ATOM 1367 C C . ILE A 1 175 ? -10.617 -14.117 -34.922 1.00 86.56 175 ILE A C 1
ATOM 1369 O O . ILE A 1 175 ? -10.682 -13.370 -35.894 1.00 86.56 175 ILE A O 1
ATOM 1373 N N . GLU A 1 176 ? -11.693 -14.487 -34.230 1.00 78.50 176 GLU A N 1
ATOM 1374 C CA . GLU A 1 176 ? -13.061 -14.104 -34.564 1.00 78.50 176 GLU A CA 1
ATOM 1375 C C . GLU A 1 176 ? -13.524 -12.977 -33.638 1.00 78.50 176 GLU A C 1
ATOM 1377 O O . GLU A 1 176 ? -13.210 -12.957 -32.445 1.00 78.50 176 GLU A O 1
ATOM 1382 N N . VAL A 1 177 ? -14.239 -12.013 -34.212 1.00 69.69 177 VAL A N 1
ATOM 1383 C CA . VAL A 1 177 ? -14.866 -10.912 -33.482 1.00 69.69 177 VAL A CA 1
ATOM 1384 C C . VAL A 1 177 ? -16.340 -11.284 -33.332 1.00 69.69 177 VAL A C 1
ATOM 1386 O O . VAL A 1 177 ? -17.091 -11.141 -34.294 1.00 69.69 177 VAL A O 1
ATOM 1389 N N . GLU A 1 178 ? -16.726 -11.821 -32.171 1.00 58.62 178 GLU A N 1
ATOM 1390 C CA . GLU A 1 178 ? -18.145 -11.924 -31.777 1.00 58.62 178 GLU A CA 1
ATOM 1391 C C . GLU A 1 178 ? -18.717 -10.552 -31.395 1.00 58.62 178 GLU A C 1
ATOM 1393 O O . GLU A 1 178 ? -18.022 -9.788 -30.677 1.00 58.62 178 GLU A O 1
#

pLDDT: mean 84.91, std 10.46, range [52.31, 98.12]

Sequence (178 aa):
MINKRLKAARLRANITQEKLGIAAGIDEKSARARVSQYENGTHQPTFETMCAFSKVLKGRVIFLNTKNGAQRIVPISDKLEKEIRGKKKMGKLFNVDYINFCKILHVVKPDLPKGQATHVLRHTFASHFMMNGGNIIALQQILGHASIIQTMVYAHLAPDYLQHAITLNPLKGGIEVE